Protein AF-A0A143XS49-F1 (afdb_monomer_lite)

Secondary structure (DSSP, 8-state):
-EEEEEEEE-SGGGTTTHHHHHHHHHHHHHHHHHSSS-EEEEEEEESSSEEEEEEEEE---

Foldseek 3Di:
DEEAEAEAEPDCVCPVVPVVVVVVVVVVLVVVQPDPDWYFYWYWYDDPDIDTPGDRHTSYD

pLDDT: mean 91.85, std 6.78, range [60.06, 98.06]

Sequence (61 aa):
MTELVFILDRSGSMSGLEKDTIGGFNSMLEKQRREPGDALVSTVLFNRRAQVVHNRTAIRN

Radius of gyration: 12.56 Å; chains: 1; bounding box: 30×18×32 Å

Structure (mmCIF, N/CA/C/O backbone):
data_AF-A0A143XS49-F1
#
_entry.id   AF-A0A143XS49-F1
#
loop_
_atom_site.group_PDB
_atom_site.id
_atom_site.type_symbol
_atom_site.label_atom_id
_atom_site.label_alt_id
_atom_site.label_comp_id
_atom_site.label_asym_id
_atom_site.label_entity_id
_atom_site.label_seq_id
_atom_site.pdbx_PDB_ins_code
_atom_site.Cartn_x
_atom_site.Cartn_y
_atom_site.Cartn_z
_atom_site.occupancy
_atom_site.B_iso_or_equiv
_atom_site.auth_seq_id
_atom_site.auth_comp_id
_atom_site.auth_asym_id
_atom_site.auth_atom_id
_atom_site.pdbx_PDB_model_num
ATOM 1 N N . MET A 1 1 ? -16.696 1.289 7.856 1.00 86.25 1 MET A N 1
ATOM 2 C CA . MET A 1 1 ? -15.854 0.223 7.284 1.00 86.25 1 MET A CA 1
ATOM 3 C C . MET A 1 1 ? -15.201 0.764 6.029 1.00 86.25 1 MET A C 1
ATOM 5 O O . MET A 1 1 ? -15.917 1.253 5.162 1.00 86.25 1 MET A O 1
ATOM 9 N N . THR A 1 2 ? -13.875 0.696 5.963 1.00 95.19 2 THR A N 1
ATOM 10 C CA . THR A 1 2 ? -13.055 1.211 4.859 1.00 95.19 2 THR A CA 1
ATOM 11 C C . THR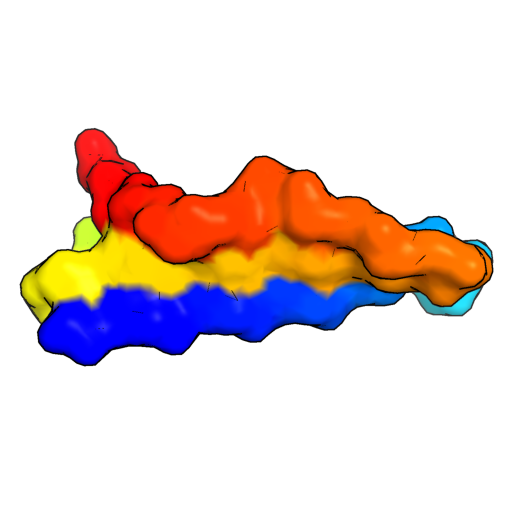 A 1 2 ? -12.314 0.064 4.176 1.00 95.19 2 THR A C 1
ATOM 13 O O . THR A 1 2 ? -11.818 -0.840 4.844 1.00 95.19 2 THR A O 1
ATOM 16 N N . GLU A 1 3 ? -12.198 0.101 2.849 1.00 95.81 3 GLU A N 1
ATOM 17 C CA . GLU A 1 3 ? -11.389 -0.859 2.093 1.00 95.81 3 GLU A CA 1
ATOM 18 C C . GLU A 1 3 ? -10.315 -0.142 1.278 1.00 95.81 3 GLU A C 1
ATOM 20 O O . GLU A 1 3 ? -10.604 0.731 0.462 1.00 95.81 3 GLU A O 1
ATOM 25 N N . LEU A 1 4 ? -9.063 -0.530 1.504 1.00 96.12 4 LEU A N 1
ATOM 26 C CA . LEU A 1 4 ? -7.901 -0.071 0.758 1.00 96.12 4 LEU A CA 1
ATOM 27 C C . LEU A 1 4 ? -7.473 -1.158 -0.222 1.00 96.12 4 LEU A C 1
ATOM 29 O O . LEU A 1 4 ? -7.201 -2.293 0.172 1.00 96.12 4 LEU A O 1
ATOM 33 N N . VAL A 1 5 ? -7.353 -0.797 -1.494 1.00 96.94 5 VAL A N 1
ATOM 34 C CA . VAL A 1 5 ? -6.838 -1.690 -2.533 1.00 96.94 5 VAL A CA 1
ATOM 35 C C . VAL A 1 5 ? -5.591 -1.062 -3.136 1.00 96.94 5 VAL A C 1
ATOM 37 O O . VAL A 1 5 ? -5.660 -0.035 -3.804 1.00 96.94 5 VAL A O 1
ATOM 40 N N . PHE A 1 6 ? -4.443 -1.692 -2.900 1.00 96.69 6 PHE A N 1
ATOM 41 C CA . PHE A 1 6 ? -3.171 -1.309 -3.499 1.00 96.69 6 PHE A CA 1
ATOM 42 C C . PHE A 1 6 ? -2.883 -2.179 -4.711 1.00 96.69 6 PHE A C 1
ATOM 44 O O . PHE A 1 6 ? -2.896 -3.406 -4.620 1.00 96.69 6 PHE A O 1
ATOM 51 N N . ILE A 1 7 ? -2.570 -1.532 -5.827 1.00 94.69 7 ILE A N 1
ATOM 52 C CA . ILE A 1 7 ? -2.091 -2.175 -7.045 1.00 94.69 7 ILE A CA 1
ATOM 53 C C . ILE A 1 7 ? -0.736 -1.545 -7.345 1.00 94.69 7 ILE A C 1
ATOM 55 O O . ILE A 1 7 ? -0.667 -0.384 -7.737 1.00 94.69 7 ILE A O 1
ATOM 59 N N . LEU A 1 8 ? 0.340 -2.280 -7.076 1.00 93.44 8 LEU A N 1
ATOM 60 C CA . LEU A 1 8 ? 1.707 -1.769 -7.163 1.00 93.44 8 LEU A CA 1
ATOM 61 C C . LEU A 1 8 ? 2.435 -2.430 -8.333 1.00 93.44 8 LEU A C 1
ATOM 63 O O . LEU A 1 8 ? 2.460 -3.661 -8.439 1.00 93.44 8 LEU A O 1
ATOM 67 N N . ASP A 1 9 ? 3.032 -1.614 -9.201 1.00 90.62 9 ASP A N 1
ATOM 68 C CA . ASP A 1 9 ? 3.902 -2.109 -10.266 1.00 90.62 9 ASP A CA 1
ATOM 69 C C . ASP A 1 9 ? 5.216 -2.611 -9.649 1.00 90.62 9 ASP A C 1
ATOM 71 O O . ASP A 1 9 ? 5.762 -2.012 -8.723 1.00 90.62 9 ASP A O 1
ATOM 75 N N . ARG A 1 10 ? 5.720 -3.735 -10.153 1.00 85.88 10 ARG A N 1
ATOM 76 C CA . 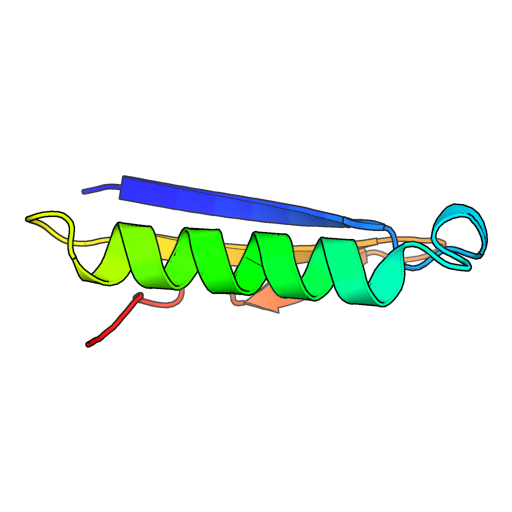ARG A 1 10 ? 7.049 -4.283 -9.835 1.00 85.88 10 ARG A CA 1
ATOM 77 C C . ARG A 1 10 ? 7.899 -4.473 -11.094 1.00 85.88 10 ARG A C 1
ATOM 79 O O . ARG A 1 10 ? 8.741 -5.373 -11.162 1.00 85.88 10 ARG A O 1
ATOM 86 N N . SER A 1 11 ? 7.593 -3.731 -12.152 1.00 82.88 11 SER A N 1
ATOM 87 C CA . SER A 1 11 ? 8.384 -3.680 -13.374 1.00 82.88 11 SER A CA 1
ATOM 88 C C . SER A 1 11 ? 9.577 -2.728 -13.220 1.00 82.88 11 SER A C 1
ATOM 90 O O . SER A 1 11 ? 9.691 -1.993 -12.241 1.00 82.88 11 SER A O 1
ATOM 92 N N . GLY A 1 12 ? 10.493 -2.746 -14.193 1.00 78.88 12 GLY A N 1
ATOM 93 C CA . GLY A 1 12 ? 11.679 -1.881 -14.179 1.00 78.88 12 GLY A CA 1
ATOM 94 C C . GLY A 1 12 ? 11.372 -0.379 -14.254 1.00 78.88 12 GLY A C 1
ATOM 95 O O . GLY A 1 12 ? 12.270 0.418 -14.010 1.00 78.88 12 GLY A O 1
ATOM 96 N N . SER A 1 13 ? 10.125 0.016 -14.545 1.00 75.00 13 SER A N 1
ATOM 97 C CA . SER A 1 13 ? 9.660 1.413 -14.490 1.00 75.00 13 SER A CA 1
ATOM 98 C C . SER A 1 13 ? 9.774 2.020 -13.086 1.00 75.00 13 SER A C 1
ATOM 100 O O . SER A 1 13 ? 9.880 3.234 -12.947 1.00 75.00 13 SER A O 1
ATOM 102 N N . MET A 1 14 ? 9.786 1.171 -12.055 1.00 80.19 14 MET A N 1
ATOM 103 C CA . MET A 1 14 ? 9.862 1.573 -10.653 1.00 80.19 14 MET A CA 1
ATOM 104 C C . MET A 1 14 ? 11.29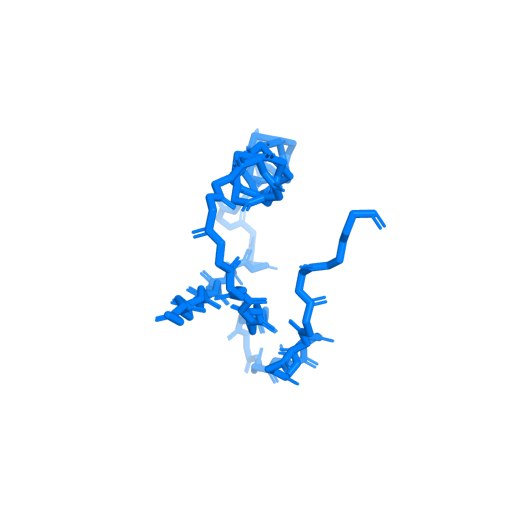6 1.798 -10.166 1.00 80.19 14 MET A C 1
ATOM 106 O O . MET A 1 14 ? 11.481 2.132 -8.998 1.00 80.19 14 MET A O 1
ATOM 110 N N . SER A 1 15 ? 12.296 1.625 -11.038 1.00 76.62 15 SER A N 1
ATOM 111 C CA . SER A 1 15 ? 13.711 1.793 -10.705 1.00 76.62 15 SER A CA 1
ATOM 112 C C . SER A 1 15 ? 13.987 3.194 -10.156 1.00 76.62 15 SER A C 1
ATOM 114 O O . SER A 1 15 ? 13.899 4.180 -10.886 1.00 76.62 15 SER A O 1
ATOM 116 N N . GLY A 1 16 ? 14.360 3.280 -8.879 1.00 83.56 16 GLY A N 1
ATOM 117 C CA . GLY A 1 16 ? 14.620 4.534 -8.168 1.00 83.56 16 GLY A CA 1
ATOM 118 C C . GLY A 1 16 ? 13.413 5.109 -7.417 1.00 83.56 16 GLY A C 1
ATOM 119 O O . GLY A 1 16 ? 13.589 6.056 -6.655 1.00 83.56 16 GLY A O 1
ATOM 120 N N . LEU A 1 17 ? 12.217 4.533 -7.578 1.00 87.12 17 LEU A N 1
ATOM 121 C CA . LEU A 1 17 ? 10.977 4.937 -6.900 1.00 87.12 17 LEU A CA 1
ATOM 122 C C . LEU A 1 17 ? 10.485 3.889 -5.892 1.00 87.12 17 LEU A C 1
ATOM 124 O O . LEU A 1 17 ? 9.435 4.062 -5.267 1.00 87.12 17 LEU A O 1
ATOM 128 N N . GLU A 1 18 ? 11.213 2.786 -5.709 1.00 86.69 18 GLU A N 1
ATOM 129 C CA . GLU A 1 18 ? 10.783 1.677 -4.856 1.00 86.69 18 GLU A CA 1
ATOM 130 C C . GLU A 1 18 ? 10.660 2.123 -3.401 1.00 86.69 18 GLU A C 1
ATOM 132 O O . GLU A 1 18 ? 9.672 1.822 -2.731 1.00 86.69 18 GLU A O 1
ATOM 137 N N . LYS A 1 19 ? 11.651 2.886 -2.924 1.00 88.50 19 LYS A N 1
ATOM 138 C CA . LYS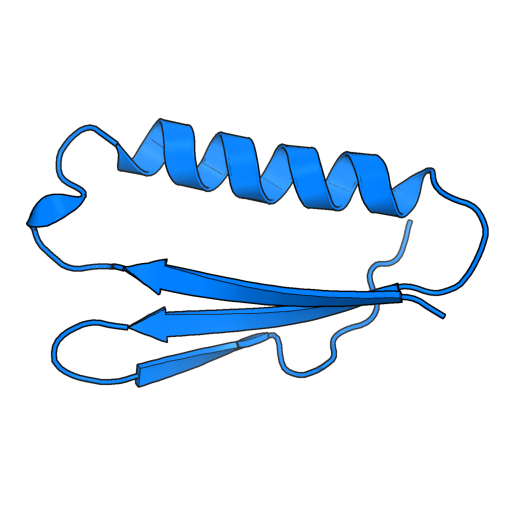 A 1 19 ? 11.665 3.418 -1.556 1.00 88.50 19 LYS A CA 1
ATOM 139 C C . LYS A 1 19 ? 10.493 4.359 -1.309 1.00 88.50 19 LYS A C 1
ATOM 141 O O . LYS A 1 19 ? 9.831 4.223 -0.283 1.00 88.50 19 LYS A O 1
ATOM 146 N N . ASP A 1 20 ? 10.205 5.246 -2.255 1.00 90.38 20 ASP A N 1
ATOM 147 C CA . ASP A 1 20 ? 9.099 6.198 -2.141 1.00 90.38 20 ASP A CA 1
ATOM 148 C C . ASP A 1 20 ? 7.748 5.481 -2.178 1.00 90.38 20 ASP A C 1
ATOM 150 O O . ASP A 1 20 ? 6.850 5.790 -1.397 1.00 90.38 20 ASP A O 1
ATOM 154 N N . THR A 1 21 ? 7.626 4.450 -3.014 1.00 91.25 21 THR A N 1
ATOM 155 C CA . THR A 1 21 ? 6.416 3.624 -3.112 1.00 91.25 21 THR A CA 1
ATOM 156 C C . THR A 1 21 ? 6.155 2.858 -1.817 1.00 91.25 21 THR A C 1
ATOM 158 O O . THR A 1 21 ? 5.037 2.874 -1.301 1.00 91.25 21 THR A O 1
ATOM 161 N N . ILE A 1 22 ? 7.189 2.229 -1.248 1.00 91.69 22 ILE A N 1
ATOM 162 C CA . ILE A 1 22 ? 7.102 1.534 0.044 1.00 91.69 22 ILE A CA 1
ATOM 163 C C . ILE A 1 22 ? 6.784 2.531 1.166 1.00 91.69 22 ILE A C 1
ATOM 165 O O . ILE A 1 22 ? 5.923 2.267 2.007 1.00 91.69 22 ILE A O 1
ATOM 169 N N . GLY A 1 23 ? 7.442 3.692 1.174 1.00 95.00 23 GLY A N 1
ATOM 170 C CA . GLY A 1 23 ? 7.200 4.750 2.152 1.00 95.00 23 GLY A CA 1
ATOM 171 C C . GLY A 1 23 ? 5.766 5.278 2.095 1.00 95.00 23 GLY A C 1
ATOM 172 O O . GLY A 1 23 ? 5.117 5.411 3.136 1.00 95.00 23 GLY A O 1
ATOM 173 N N . GLY A 1 24 ? 5.238 5.509 0.891 1.00 94.62 24 GLY A N 1
ATOM 174 C CA . GLY A 1 24 ? 3.854 5.917 0.663 1.00 94.62 24 GLY A CA 1
ATOM 175 C C . GLY A 1 24 ? 2.857 4.858 1.128 1.00 94.62 24 GLY A C 1
ATOM 176 O O . GLY A 1 24 ? 1.933 5.185 1.872 1.00 94.62 24 GLY A O 1
ATOM 177 N N . PHE A 1 25 ? 3.082 3.589 0.769 1.00 95.38 25 PHE A N 1
ATOM 178 C CA . PHE A 1 25 ? 2.266 2.454 1.209 1.00 95.38 25 PHE A CA 1
ATOM 179 C C . PHE A 1 25 ? 2.184 2.373 2.740 1.00 95.38 25 PHE A C 1
ATOM 181 O O . PHE A 1 25 ? 1.090 2.405 3.306 1.00 95.38 25 PHE A O 1
ATOM 188 N N . ASN A 1 26 ? 3.336 2.359 3.418 1.00 95.06 26 ASN A N 1
ATOM 189 C CA . ASN A 1 26 ? 3.403 2.290 4.879 1.00 95.06 26 ASN A CA 1
ATOM 190 C C . ASN A 1 26 ? 2.727 3.498 5.536 1.00 95.06 26 ASN A C 1
ATOM 192 O O . ASN A 1 26 ? 1.940 3.341 6.465 1.00 95.06 26 ASN A O 1
ATOM 196 N N . SER A 1 27 ? 2.977 4.705 5.024 1.00 96.31 27 SER A N 1
ATOM 197 C CA . SER A 1 27 ? 2.375 5.929 5.563 1.00 96.31 27 SER A CA 1
ATOM 198 C C . SER A 1 27 ? 0.848 5.924 5.459 1.00 96.31 27 SER A C 1
ATOM 200 O O . SER A 1 27 ? 0.167 6.443 6.341 1.00 96.31 27 SER A O 1
ATOM 202 N N . MET A 1 28 ? 0.296 5.344 4.391 1.00 95.00 28 MET A N 1
ATOM 203 C CA . MET A 1 28 ? -1.151 5.224 4.191 1.00 95.00 28 MET A CA 1
ATOM 204 C C . MET A 1 28 ? -1.772 4.237 5.192 1.00 95.00 28 MET A C 1
ATOM 206 O O . MET A 1 28 ? -2.805 4.539 5.787 1.00 95.00 28 MET A O 1
ATOM 210 N N . LEU A 1 29 ? -1.108 3.100 5.439 1.00 95.00 29 LEU A N 1
ATOM 211 C CA . LEU A 1 29 ? -1.532 2.131 6.454 1.00 95.00 29 LEU A CA 1
ATOM 212 C C . LEU A 1 29 ? -1.495 2.722 7.867 1.00 95.00 29 LEU A C 1
ATOM 214 O O . LEU A 1 29 ? -2.459 2.572 8.612 1.00 95.00 29 LEU A O 1
ATOM 218 N N . GLU A 1 30 ? -0.419 3.427 8.222 1.00 95.31 30 GLU A N 1
ATOM 219 C CA . GLU A 1 30 ? -0.289 4.091 9.526 1.00 95.31 30 GLU A CA 1
ATOM 220 C C . GLU A 1 30 ? -1.349 5.172 9.742 1.00 95.31 30 GLU A C 1
ATOM 222 O O . GLU A 1 30 ? -1.863 5.319 10.850 1.00 95.31 30 GLU A O 1
ATOM 227 N N . LYS A 1 31 ? -1.706 5.920 8.691 1.00 94.06 31 LYS A N 1
ATOM 228 C CA . LYS A 1 31 ? -2.830 6.861 8.758 1.00 94.06 31 LYS A CA 1
ATOM 229 C C . LYS A 1 31 ? -4.132 6.120 9.043 1.00 94.06 31 LYS A C 1
ATOM 231 O O . LYS A 1 31 ? -4.826 6.486 9.981 1.00 94.06 31 LYS A O 1
ATOM 236 N N . GLN A 1 32 ? -4.420 5.048 8.305 1.00 94.38 32 GLN A N 1
ATOM 237 C CA . GLN A 1 32 ? -5.674 4.313 8.480 1.00 94.38 32 GLN A CA 1
ATOM 238 C C . GLN A 1 32 ? -5.797 3.574 9.813 1.00 94.38 32 GLN A C 1
ATOM 240 O O . GLN A 1 32 ? -6.897 3.463 10.334 1.00 94.38 32 GLN A O 1
ATOM 245 N N . ARG A 1 33 ? -4.688 3.145 10.423 1.00 93.31 33 ARG A N 1
ATOM 246 C CA . ARG A 1 33 ? -4.677 2.619 11.802 1.00 93.31 33 ARG A CA 1
ATOM 247 C C . ARG A 1 33 ? -5.205 3.609 12.848 1.00 93.31 33 ARG A C 1
ATOM 249 O O . ARG A 1 33 ? -5.715 3.208 13.891 1.00 93.31 33 ARG A O 1
ATOM 256 N N . ARG A 1 34 ? -5.052 4.911 12.592 1.00 94.00 34 ARG A N 1
ATOM 257 C CA . ARG A 1 34 ? -5.453 5.985 13.516 1.00 94.00 34 ARG A CA 1
ATOM 258 C C . ARG A 1 34 ? -6.879 6.469 13.285 1.00 94.00 34 ARG A C 1
ATOM 260 O O . ARG A 1 34 ? -7.425 7.135 14.161 1.00 94.00 34 ARG A O 1
ATOM 267 N N . GLU A 1 35 ? -7.457 6.169 12.126 1.00 93.50 35 GLU A N 1
ATOM 268 C CA . GLU A 1 35 ? -8.831 6.543 11.817 1.00 93.50 35 GLU A CA 1
ATOM 269 C C . GLU A 1 35 ? -9.815 5.671 12.614 1.00 93.50 35 GLU A C 1
ATOM 271 O O . GLU A 1 35 ? -9.561 4.486 12.849 1.00 93.50 35 GLU A O 1
ATOM 276 N N . PRO A 1 36 ? -10.952 6.230 13.055 1.00 92.12 36 PRO A N 1
ATOM 277 C CA . PRO A 1 36 ? -11.970 5.453 13.738 1.00 92.12 36 PRO A CA 1
ATOM 278 C C . PRO A 1 36 ? -12.664 4.473 12.777 1.00 92.12 36 PRO A C 1
ATOM 280 O O . PRO A 1 36 ? -13.120 4.842 11.694 1.00 92.12 36 PRO A O 1
ATOM 283 N N . GLY A 1 37 ? -12.836 3.232 13.234 1.00 92.38 37 GLY A N 1
ATOM 284 C CA . GLY A 1 37 ? -13.569 2.179 12.528 1.00 92.38 37 GLY A CA 1
ATOM 285 C C . GLY A 1 37 ? -12.672 1.144 11.848 1.00 92.38 37 GLY A C 1
ATOM 286 O O . GLY A 1 37 ? -11.453 1.259 11.817 1.00 92.38 37 GLY A O 1
ATOM 287 N N . ASP A 1 38 ? -13.297 0.094 11.314 1.00 94.38 38 ASP A N 1
ATOM 288 C CA . ASP A 1 38 ? -12.561 -1.022 10.719 1.00 94.38 38 ASP A CA 1
ATOM 289 C C . ASP A 1 38 ? -12.059 -0.697 9.311 1.00 94.38 38 ASP A C 1
ATOM 291 O O . ASP A 1 38 ? -12.812 -0.179 8.471 1.00 94.38 38 ASP A O 1
ATOM 295 N N . ALA A 1 39 ? -10.819 -1.100 9.030 1.00 95.88 39 ALA A N 1
ATOM 296 C CA . ALA A 1 39 ? -10.214 -1.009 7.711 1.00 95.88 39 ALA A CA 1
ATOM 297 C C . ALA A 1 39 ? -9.637 -2.356 7.250 1.00 95.88 39 ALA A C 1
ATOM 299 O O . ALA A 1 39 ? -8.984 -3.075 8.011 1.00 95.88 39 ALA A O 1
ATOM 300 N N . LEU A 1 40 ? -9.856 -2.687 5.977 1.00 97.44 40 LEU A N 1
ATOM 301 C CA . LEU A 1 40 ? -9.260 -3.844 5.310 1.00 97.44 40 LEU A CA 1
ATOM 302 C C . LEU A 1 40 ? -8.278 -3.380 4.235 1.00 97.44 40 LEU A C 1
ATOM 304 O O . LEU A 1 40 ? -8.530 -2.394 3.546 1.00 97.44 40 LEU A O 1
ATOM 308 N N . VAL A 1 41 ? -7.190 -4.124 4.046 1.00 97.56 41 VAL A N 1
ATOM 309 C CA . VAL A 1 41 ? -6.228 -3.918 2.965 1.00 97.56 41 VAL A CA 1
ATOM 310 C C . VAL A 1 41 ? -6.159 -5.130 2.045 1.00 97.56 41 VAL A C 1
ATOM 312 O O . VAL A 1 41 ? -6.034 -6.276 2.479 1.00 97.56 41 VAL A O 1
ATOM 315 N N . SER A 1 42 ? -6.191 -4.861 0.746 1.00 98.06 42 SER A N 1
ATOM 316 C CA . SER A 1 42 ? -5.759 -5.792 -0.289 1.00 98.06 42 SER A CA 1
ATOM 317 C C . SER A 1 42 ? -4.563 -5.204 -1.023 1.00 98.06 42 SER A C 1
ATOM 319 O O . SER A 1 42 ? -4.496 -4.000 -1.265 1.00 98.06 42 SER A O 1
ATOM 321 N N . THR A 1 43 ? -3.594 -6.041 -1.368 1.00 97.50 43 THR A N 1
ATOM 322 C CA . THR A 1 43 ? -2.388 -5.610 -2.077 1.00 97.50 43 THR A CA 1
ATOM 323 C C . THR A 1 43 ? -2.105 -6.583 -3.195 1.00 97.50 43 THR A C 1
ATOM 325 O O . THR A 1 43 ? -1.943 -7.779 -2.956 1.00 97.50 43 THR A O 1
ATOM 328 N N . VAL A 1 44 ? -2.026 -6.053 -4.406 1.00 97.00 44 VAL A N 1
ATOM 329 C CA . VAL A 1 44 ? -1.682 -6.777 -5.618 1.00 97.00 44 VAL A CA 1
ATOM 330 C C . VAL A 1 44 ? -0.396 -6.184 -6.163 1.00 97.00 44 VAL A C 1
ATOM 332 O O . VAL A 1 44 ? -0.309 -4.982 -6.396 1.00 97.00 44 VAL A O 1
ATOM 335 N N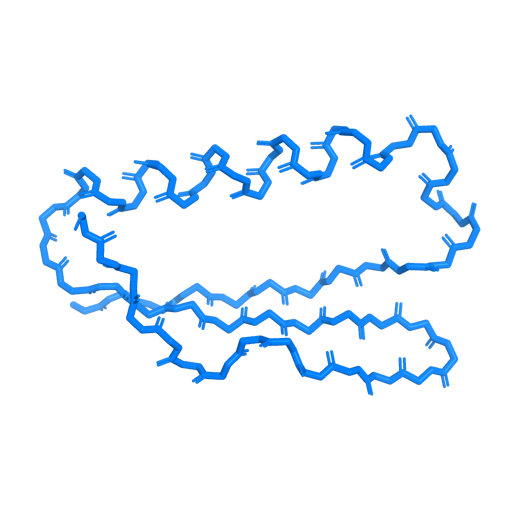 . LEU A 1 45 ? 0.600 -7.033 -6.376 1.00 95.25 45 LEU A N 1
ATOM 336 C CA . LEU A 1 45 ? 1.789 -6.680 -7.138 1.00 95.25 45 LEU A CA 1
ATOM 337 C C . LEU A 1 45 ? 1.582 -7.130 -8.579 1.00 95.25 45 LEU A C 1
ATOM 339 O O . LEU A 1 45 ? 1.187 -8.276 -8.809 1.00 95.25 45 LEU A O 1
ATOM 343 N N . PHE A 1 46 ? 1.862 -6.270 -9.553 1.00 93.94 46 PHE A N 1
ATOM 344 C CA . PHE A 1 46 ? 1.714 -6.619 -10.964 1.00 93.94 46 PHE A CA 1
ATOM 345 C C . PHE A 1 46 ? 2.971 -6.305 -11.774 1.00 93.94 46 PHE A C 1
ATOM 347 O O . PHE A 1 46 ? 3.719 -5.381 -11.489 1.00 93.94 46 PHE A O 1
ATOM 354 N N . ASN A 1 47 ? 3.226 -7.147 -12.770 1.00 89.31 47 ASN A N 1
ATOM 355 C CA . ASN A 1 47 ? 4.108 -6.883 -13.905 1.00 89.31 47 ASN A CA 1
ATOM 356 C C . ASN A 1 47 ? 3.660 -7.808 -15.054 1.00 89.31 47 ASN A C 1
ATOM 358 O O . ASN A 1 47 ? 2.495 -7.788 -15.431 1.00 89.31 47 ASN A O 1
ATOM 362 N N . ARG A 1 48 ? 4.520 -8.717 -15.539 1.00 91.50 48 ARG A N 1
ATOM 363 C CA . ARG A 1 48 ? 4.141 -9.831 -16.429 1.00 91.50 48 ARG A CA 1
ATOM 364 C C . ARG A 1 48 ? 3.094 -10.777 -15.827 1.00 91.50 48 ARG A C 1
ATOM 366 O O . ARG A 1 48 ? 2.445 -11.506 -16.568 1.00 91.50 48 ARG A O 1
ATOM 373 N N . ARG A 1 49 ? 2.977 -10.827 -14.497 1.00 90.69 49 ARG A N 1
ATOM 374 C CA . ARG A 1 49 ? 1.952 -11.593 -13.772 1.00 90.69 49 ARG A CA 1
ATOM 375 C C . ARG A 1 49 ? 1.464 -10.783 -12.577 1.00 90.69 49 ARG A C 1
ATOM 377 O O . ARG A 1 49 ? 2.242 -10.016 -12.007 1.00 90.69 49 ARG A O 1
ATOM 384 N N . ALA A 1 50 ? 0.206 -10.985 -12.199 1.00 94.12 50 ALA A N 1
ATOM 385 C CA . ALA A 1 50 ? -0.356 -10.455 -10.964 1.00 94.12 50 ALA A CA 1
ATOM 386 C C . ALA A 1 50 ? -0.122 -11.437 -9.807 1.00 94.12 50 ALA A C 1
ATOM 388 O O . ALA A 1 50 ? -0.239 -12.651 -9.980 1.00 94.12 50 ALA A O 1
ATOM 389 N N . GLN A 1 51 ? 0.196 -10.903 -8.633 1.00 96.12 51 GLN A N 1
ATOM 390 C CA . GLN A 1 51 ? 0.331 -11.640 -7.384 1.00 96.12 51 GLN A CA 1
ATOM 391 C C . GLN A 1 51 ? -0.442 -10.907 -6.293 1.00 96.12 51 GLN A C 1
ATOM 393 O O . GLN A 1 51 ? -0.180 -9.738 -6.020 1.00 96.12 51 GLN A O 1
ATOM 398 N N . VAL A 1 52 ? -1.366 -11.607 -5.642 1.00 96.88 52 VAL A N 1
ATOM 399 C CA . VAL A 1 52 ? -2.049 -11.100 -4.450 1.00 96.88 52 VAL A CA 1
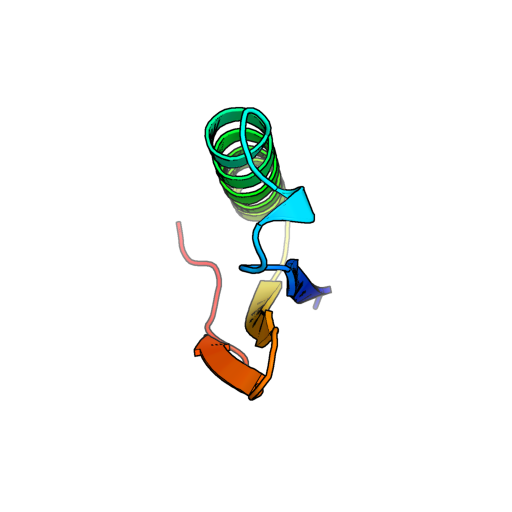ATOM 400 C C . VAL A 1 52 ? -1.153 -11.356 -3.240 1.00 96.88 52 VAL A C 1
ATOM 402 O O . VAL A 1 52 ? -0.763 -12.493 -2.989 1.00 96.88 52 VAL A O 1
ATOM 405 N N . VAL A 1 53 ? -0.804 -10.294 -2.517 1.00 96.19 53 VAL A N 1
ATOM 406 C CA . VAL A 1 53 ? 0.018 -10.334 -1.296 1.00 96.19 53 VAL A CA 1
ATOM 407 C C . VAL A 1 53 ? -0.863 -10.238 -0.056 1.00 96.19 53 VAL A C 1
ATOM 409 O O . VAL A 1 53 ? -0.705 -11.018 0.877 1.00 96.19 53 VAL A O 1
ATOM 412 N N . HIS A 1 54 ? -1.833 -9.324 -0.075 1.00 96.81 54 HIS A N 1
ATOM 413 C CA . HIS A 1 54 ? -2.855 -9.206 0.963 1.00 96.81 54 HIS A CA 1
ATOM 414 C C . HIS A 1 54 ? -4.228 -9.350 0.321 1.00 96.81 54 HIS A C 1
ATOM 416 O O . HIS A 1 54 ? -4.482 -8.754 -0.729 1.00 96.81 54 HIS A O 1
ATOM 422 N N . ASN A 1 55 ? -5.108 -10.122 0.954 1.00 96.88 55 ASN A N 1
ATOM 423 C CA . ASN A 1 55 ? -6.478 -10.325 0.504 1.00 96.88 55 ASN A CA 1
ATOM 424 C C . ASN A 1 55 ? -7.428 -9.990 1.649 1.00 96.88 55 ASN A C 1
ATOM 426 O O . ASN A 1 55 ? -7.606 -10.802 2.556 1.00 96.88 55 ASN A O 1
ATOM 430 N N . ARG A 1 56 ? -8.006 -8.784 1.600 1.00 97.06 56 ARG A N 1
ATOM 431 C CA . ARG A 1 56 ? -8.947 -8.268 2.608 1.00 97.06 56 ARG A CA 1
ATOM 432 C C . ARG A 1 56 ? -8.445 -8.456 4.044 1.00 97.06 56 ARG A C 1
ATOM 434 O O . ARG A 1 56 ? -9.202 -8.793 4.950 1.00 97.06 56 ARG A O 1
ATOM 441 N N . THR A 1 57 ? -7.153 -8.238 4.249 1.00 97.00 57 THR A N 1
ATOM 442 C CA . THR A 1 57 ? -6.516 -8.386 5.553 1.00 97.00 57 THR A CA 1
ATOM 443 C C . THR A 1 57 ? -6.901 -7.205 6.435 1.00 97.00 57 THR A C 1
ATOM 445 O O . THR A 1 57 ? -6.811 -6.061 6.000 1.00 97.00 57 THR A O 1
ATOM 448 N N . ALA A 1 58 ? -7.311 -7.454 7.677 1.00 96.31 58 ALA A N 1
ATOM 449 C CA . ALA A 1 58 ? -7.613 -6.374 8.612 1.00 96.31 58 ALA A CA 1
ATOM 450 C C . ALA A 1 58 ? -6.358 -5.549 8.927 1.00 96.31 58 ALA A C 1
ATOM 452 O O . ALA A 1 58 ? -5.318 -6.102 9.293 1.00 96.31 58 ALA A O 1
ATOM 453 N N . ILE A 1 59 ? -6.475 -4.227 8.828 1.00 93.62 59 ILE A N 1
ATOM 454 C CA . ILE A 1 59 ? -5.470 -3.298 9.334 1.00 93.62 59 ILE A CA 1
ATOM 455 C C . ILE A 1 59 ? -5.692 -3.210 10.843 1.00 93.62 59 ILE A C 1
ATOM 457 O O . ILE A 1 59 ? -6.645 -2.590 11.304 1.00 93.62 59 ILE A O 1
ATOM 461 N N . ARG A 1 60 ? -4.846 -3.904 11.608 1.00 83.25 60 ARG A N 1
ATOM 462 C CA . ARG A 1 60 ? -4.882 -3.893 13.075 1.00 83.25 60 ARG A CA 1
ATOM 463 C C . ARG A 1 60 ? -3.855 -2.909 13.630 1.00 83.25 60 ARG A C 1
ATOM 465 O O . ARG A 1 60 ? -2.835 -2.668 12.974 1.00 83.25 60 ARG A O 1
ATOM 472 N N . ASN A 1 61 ? -4.158 -2.385 14.816 1.00 60.06 61 ASN A N 1
ATOM 473 C CA . ASN A 1 61 ? -3.239 -1.623 15.662 1.00 60.06 61 ASN A CA 1
ATOM 474 C C . ASN A 1 61 ? -2.269 -2.544 16.396 1.00 60.06 61 ASN A C 1
ATOM 476 O O . ASN A 1 61 ? -2.689 -3.675 16.736 1.00 60.06 61 ASN A O 1
#